Protein AF-A0A6L8GI55-F1 (afdb_monomer)

Nearest PDB structures (foldseek):
  6fg9-assembly1_A  TM=2.818E-01  e=1.098E-01  Mus musculus
  5a9h-assembly1_A-2  TM=5.889E-01  e=3.813E+00  Rattus norvegicus
  6d1p-assembly1_A  TM=5.858E-01  e=5.767E+00  Bacteroides uniformis str. 3978 T3 ii

Sequence (108 aa):
QETPPTLQPGPLSAEAPVNVPQIAAPVGFAGSISRRMQGLLHEGLSVTWTVWRGPADVAFEPARSQAEDGRAVTTATFTEPGEYVLRATASDRAARTTALLTVSVSAP

Secondary structure (DSSP, 8-state):
-PPPPP----TT----------------------HHHHTTS----EEEEEEEE-SS-EEEETSEEEPBTTB---EEEESS-EEEEEEEEEE-SS-EEEEEEEEEE---

Solvent-accessible surface area (backbone atoms only — not comparable to full-atom values): 7130 Å² total; per-residue (Å²): 134,85,80,81,82,81,88,75,84,60,102,74,72,75,77,75,84,86,82,72,85,80,84,86,79,87,85,89,77,94,64,87,62,51,77,81,50,50,72,74,68,56,80,50,45,28,33,38,59,43,69,75,45,51,87,61,77,59,52,49,56,52,42,62,21,66,43,55,98,89,40,66,69,62,46,79,47,76,88,63,60,42,62,30,32,34,35,41,39,38,32,56,83,85,55,73,51,77,48,79,45,82,46,79,40,74,73,134

Foldseek 3Di:
DDDDDDDDDPPPPPDDPPPDPDDDDDDDDPDPQPPVCVVVPQLFKKKAKAWPDDPDGKDWVVRMFTDDPNDGDIDIDDDDFAKTWMKIWIDSPVDIDIDIDIDGGDDD

pLDDT: mean 76.24, std 23.1, range [35.75, 98.44]

Mean predicted aligned error: 15.61 Å

Radius of gyration: 26.43 Å; Cα contacts (8 Å, |Δi|>4): 144; chains: 1; bounding box: 44×43×89 Å

Structure (mmCIF, N/CA/C/O backbone):
data_AF-A0A6L8GI55-F1
#
_entry.id   AF-A0A6L8GI55-F1
#
loop_
_atom_site.group_PDB
_atom_site.id
_atom_site.type_symbol
_atom_site.label_atom_id
_atom_site.label_alt_id
_atom_site.label_comp_id
_atom_site.label_asym_id
_atom_site.label_entity_id
_atom_site.label_seq_id
_atom_site.pdbx_PDB_ins_code
_atom_site.Cartn_x
_atom_site.Cartn_y
_atom_site.Cartn_z
_atom_site.occupancy
_atom_site.B_iso_or_equiv
_atom_site.auth_seq_id
_atom_site.auth_comp_id
_atom_site.auth_asym_id
_atom_site.auth_atom_id
_atom_site.pdbx_PDB_model_num
ATOM 1 N N . GLN A 1 1 ? -17.701 -23.643 -67.376 1.00 46.72 1 GLN A N 1
ATOM 2 C CA . GLN A 1 1 ? -17.149 -23.036 -66.149 1.00 46.72 1 GLN A CA 1
ATOM 3 C C . GLN A 1 1 ? -17.706 -21.626 -66.092 1.00 46.72 1 GLN A C 1
ATOM 5 O O . GLN A 1 1 ? -17.496 -20.888 -67.043 1.00 46.72 1 GLN A O 1
ATOM 10 N N . GLU A 1 2 ? -18.489 -21.312 -65.064 1.00 42.06 2 GLU A N 1
ATOM 11 C CA . GLU A 1 2 ? -19.093 -19.988 -64.857 1.00 42.06 2 GLU A CA 1
ATOM 12 C C . GLU A 1 2 ? -18.007 -19.003 -64.390 1.00 42.06 2 GLU A C 1
ATOM 14 O O . GLU A 1 2 ? -17.182 -19.352 -63.542 1.00 42.06 2 GLU A O 1
ATOM 19 N N . THR A 1 3 ? -17.978 -17.786 -64.933 1.00 47.81 3 THR A N 1
ATOM 20 C CA . THR A 1 3 ? -17.128 -16.701 -64.418 1.00 47.81 3 THR A CA 1
ATOM 21 C C . THR A 1 3 ? -17.781 -16.123 -63.152 1.00 47.81 3 THR A C 1
ATOM 23 O O . THR A 1 3 ? -18.968 -15.801 -63.203 1.00 47.81 3 THR A O 1
ATOM 26 N N . PRO A 1 4 ? -17.074 -15.981 -62.013 1.00 42.66 4 PRO A N 1
ATOM 27 C CA . PRO A 1 4 ? -17.663 -15.407 -60.801 1.00 42.66 4 PRO A CA 1
ATOM 28 C C . PRO A 1 4 ? -18.059 -13.935 -61.016 1.00 42.66 4 PRO A C 1
ATOM 30 O O . PRO A 1 4 ? -17.345 -13.226 -61.729 1.00 42.66 4 PRO A O 1
ATOM 33 N N . PRO A 1 5 ? -19.145 -13.435 -60.396 1.00 52.44 5 PRO A N 1
ATOM 34 C CA . PRO A 1 5 ? -19.525 -12.033 -60.518 1.00 52.44 5 PRO A CA 1
ATOM 35 C C . PRO A 1 5 ? -18.511 -11.121 -59.813 1.00 52.44 5 PRO A C 1
ATOM 37 O O . PRO A 1 5 ? -18.087 -11.383 -58.686 1.00 52.44 5 PRO A O 1
ATOM 40 N N . THR A 1 6 ? -18.153 -10.015 -60.464 1.00 62.16 6 THR A N 1
ATOM 41 C CA . THR A 1 6 ? -17.369 -8.935 -59.857 1.00 62.16 6 THR A CA 1
ATOM 42 C C . THR A 1 6 ? -18.232 -8.217 -58.815 1.00 62.16 6 THR A C 1
ATOM 44 O O . THR A 1 6 ? -19.296 -7.696 -59.147 1.00 62.16 6 THR A O 1
ATOM 47 N N . LEU A 1 7 ? -17.792 -8.167 -57.554 1.00 44.12 7 LEU A N 1
ATOM 48 C CA . LEU A 1 7 ? -18.427 -7.333 -56.530 1.00 44.12 7 LEU A CA 1
ATOM 49 C C . LEU A 1 7 ? -18.192 -5.859 -56.879 1.00 44.12 7 LEU A C 1
ATOM 51 O O . LEU A 1 7 ? -17.087 -5.348 -56.715 1.00 44.12 7 LEU A O 1
ATOM 55 N N . GLN A 1 8 ? -19.223 -5.179 -57.374 1.00 49.41 8 GLN A N 1
ATOM 56 C CA . GLN A 1 8 ? -19.183 -3.740 -57.613 1.00 49.41 8 GLN A CA 1
ATOM 57 C C . GLN A 1 8 ? -19.674 -3.017 -56.345 1.00 49.41 8 GLN A C 1
ATOM 59 O O . GLN A 1 8 ? -20.840 -3.184 -55.981 1.00 49.41 8 GLN A O 1
ATOM 64 N N . PRO A 1 9 ? -18.820 -2.259 -55.628 1.00 44.59 9 PRO A N 1
ATOM 65 C CA . PRO A 1 9 ? -19.252 -1.531 -54.439 1.00 44.59 9 PRO A CA 1
ATOM 66 C C . PRO A 1 9 ? -20.234 -0.421 -54.840 1.00 44.59 9 PRO A C 1
ATOM 68 O O . PRO A 1 9 ? -19.928 0.427 -55.678 1.00 44.59 9 PRO A O 1
ATOM 71 N N . GLY A 1 10 ? -21.442 -0.458 -54.273 1.00 45.53 10 GLY A N 1
ATOM 72 C CA . GLY A 1 10 ? -22.458 0.579 -54.462 1.00 45.53 10 GLY A CA 1
ATOM 73 C C . GLY A 1 10 ? -22.077 1.903 -53.779 1.00 45.53 10 GLY A C 1
ATOM 74 O O . GLY A 1 10 ? -21.199 1.917 -52.915 1.00 45.53 10 GLY A O 1
ATOM 75 N N . PRO A 1 11 ? -22.748 3.022 -54.113 1.00 51.19 11 PRO A N 1
ATOM 76 C CA . PRO A 1 11 ? -22.338 4.385 -53.744 1.00 51.19 11 PRO A CA 1
ATOM 77 C C . PRO A 1 11 ? -22.514 4.758 -52.256 1.00 51.19 11 PRO A C 1
ATOM 79 O O . PRO A 1 11 ? -22.593 5.934 -51.926 1.00 51.19 11 PRO A O 1
ATOM 82 N N . LEU A 1 12 ? -22.562 3.782 -51.348 1.00 46.31 12 LEU A N 1
ATOM 83 C CA . LEU A 1 12 ? -22.655 3.985 -49.899 1.00 46.31 12 LEU A CA 1
ATOM 84 C C . LEU A 1 12 ? -21.688 3.062 -49.132 1.00 46.31 12 LEU A C 1
ATOM 86 O O . LEU A 1 12 ? -22.013 2.579 -48.048 1.00 46.31 12 LEU A O 1
ATOM 90 N N . SER A 1 13 ? -20.496 2.796 -49.680 1.00 46.41 13 SER A N 1
ATOM 91 C CA . SER A 1 13 ? -19.392 2.260 -48.874 1.00 46.41 13 SER A CA 1
ATOM 92 C C . SER A 1 13 ? -19.023 3.300 -47.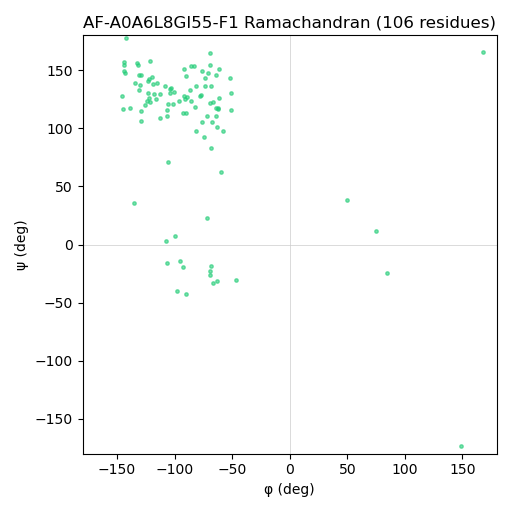821 1.00 46.41 13 SER A C 1
ATOM 94 O O . SER A 1 13 ? -18.370 4.292 -48.126 1.00 46.41 13 SER A O 1
ATOM 96 N N . ALA A 1 14 ? -19.488 3.082 -46.591 1.00 43.94 14 ALA A N 1
ATOM 97 C CA . ALA A 1 14 ? -19.099 3.862 -45.430 1.00 43.94 14 ALA A CA 1
ATOM 98 C C . ALA A 1 14 ? -17.567 3.924 -45.358 1.00 43.94 14 ALA A C 1
ATOM 100 O O . ALA A 1 14 ? -16.899 2.898 -45.220 1.00 43.94 14 ALA A O 1
ATOM 101 N N . GLU A 1 15 ? -17.021 5.127 -45.501 1.00 49.25 15 GLU A N 1
ATOM 102 C CA . GLU A 1 15 ? -15.600 5.385 -45.331 1.00 49.25 15 GLU A CA 1
ATOM 103 C C . GLU A 1 15 ? -15.260 5.080 -43.869 1.00 49.25 15 GLU A C 1
ATOM 105 O O . GLU A 1 15 ? -15.756 5.731 -42.947 1.00 49.25 15 GLU A O 1
ATOM 110 N N . ALA A 1 16 ? -14.502 4.007 -43.636 1.00 50.88 16 ALA A N 1
ATOM 111 C CA . ALA A 1 16 ? -14.058 3.672 -42.293 1.00 50.88 16 ALA A CA 1
ATOM 112 C C . ALA A 1 16 ? -13.185 4.834 -41.784 1.00 50.88 16 ALA A C 1
ATOM 114 O O . ALA A 1 16 ? -12.233 5.202 -42.476 1.00 50.88 16 ALA A O 1
ATOM 115 N N . PRO A 1 17 ? -13.465 5.431 -40.610 1.00 43.12 17 PRO A N 1
ATOM 116 C CA . PRO A 1 17 ? -12.628 6.507 -40.102 1.00 43.12 17 PRO A CA 1
ATOM 117 C C . PRO A 1 17 ? -11.215 5.969 -39.856 1.00 43.12 17 PRO A C 1
ATOM 119 O O . PRO A 1 17 ? -11.005 5.071 -39.037 1.00 43.12 17 PRO A O 1
ATOM 122 N N . VAL A 1 18 ? -10.238 6.509 -40.586 1.00 56.56 18 VAL A N 1
ATOM 123 C CA . VAL A 1 18 ? -8.827 6.155 -40.434 1.00 56.56 18 VAL A CA 1
ATOM 124 C C . VAL A 1 18 ? -8.295 6.800 -39.153 1.00 56.56 18 VAL A C 1
ATOM 126 O O . VAL A 1 18 ? -7.873 7.948 -39.132 1.00 56.56 18 VAL A O 1
ATOM 129 N N . ASN A 1 19 ? -8.348 6.073 -38.038 1.00 41.34 19 ASN A N 1
ATOM 130 C CA . ASN A 1 19 ? -7.725 6.511 -36.789 1.00 41.34 19 ASN A CA 1
ATOM 131 C C . ASN A 1 19 ? -6.448 5.707 -36.537 1.00 41.34 19 ASN A C 1
ATOM 133 O O . ASN A 1 19 ? -6.398 4.841 -35.664 1.00 41.34 19 ASN A O 1
ATOM 137 N N . VAL A 1 20 ? -5.420 5.973 -37.343 1.00 45.91 20 VAL A N 1
ATOM 138 C CA . VAL A 1 20 ? -4.069 5.461 -37.094 1.00 45.91 20 VAL A CA 1
ATOM 139 C C . VAL A 1 20 ? -3.321 6.532 -36.297 1.00 45.91 20 VAL A C 1
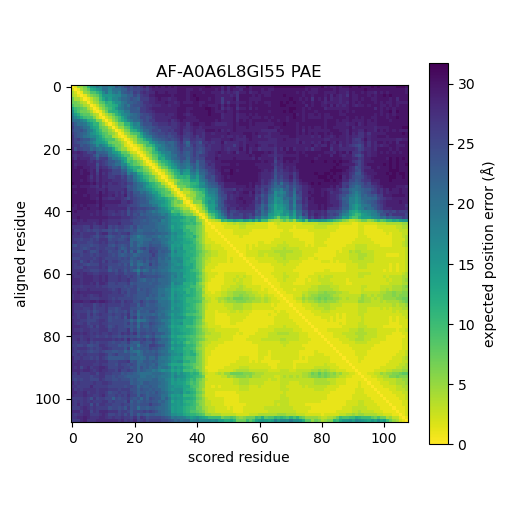ATOM 141 O O . VAL A 1 20 ? -3.075 7.608 -36.843 1.00 45.91 20 VAL A O 1
ATOM 144 N N . PRO A 1 21 ? -2.959 6.303 -35.022 1.00 35.75 21 PRO A N 1
ATOM 145 C CA . PRO A 1 21 ? -2.149 7.266 -34.290 1.00 35.75 21 PRO A CA 1
ATOM 146 C C . PRO A 1 21 ? -0.777 7.386 -34.964 1.00 35.75 21 PRO A C 1
ATOM 148 O O . PRO A 1 21 ? -0.024 6.418 -35.064 1.00 35.75 21 PRO A O 1
ATOM 151 N N . GLN A 1 22 ? -0.463 8.583 -35.457 1.00 46.66 22 GLN A N 1
ATOM 152 C CA . GLN A 1 22 ? 0.821 8.892 -36.074 1.00 46.66 22 GLN A CA 1
ATOM 153 C C . GLN A 1 22 ? 1.870 9.046 -34.964 1.00 46.66 22 GLN A C 1
ATOM 155 O O . GLN A 1 22 ? 1.881 10.049 -34.253 1.00 46.66 22 GLN A O 1
ATOM 160 N N . ILE A 1 23 ? 2.751 8.057 -34.792 1.00 43.44 23 ILE A N 1
ATOM 161 C CA . ILE A 1 23 ? 3.905 8.185 -33.892 1.00 43.44 23 ILE A CA 1
ATOM 162 C C . ILE A 1 23 ? 4.998 8.939 -34.653 1.00 43.44 23 ILE A C 1
ATOM 164 O O . ILE A 1 23 ? 5.725 8.356 -35.454 1.00 43.44 23 ILE A O 1
ATOM 168 N N . ALA A 1 24 ? 5.105 10.246 -34.424 1.00 40.16 24 ALA A N 1
ATOM 169 C CA . ALA A 1 24 ? 6.249 11.018 -34.883 1.00 40.16 24 ALA A CA 1
ATOM 170 C C . ALA A 1 24 ? 7.414 10.852 -33.895 1.00 40.16 24 ALA A C 1
ATOM 172 O O . ALA A 1 24 ? 7.326 11.256 -32.739 1.00 40.16 24 ALA A O 1
ATOM 173 N N . ALA A 1 25 ? 8.525 10.301 -34.366 1.00 42.47 25 ALA A N 1
ATOM 174 C CA . ALA A 1 25 ? 9.848 10.490 -33.777 1.00 42.47 25 ALA A CA 1
ATOM 175 C C . ALA A 1 25 ? 10.872 10.529 -34.928 1.00 42.47 25 ALA A C 1
ATOM 177 O O . ALA A 1 25 ? 10.584 9.935 -35.971 1.00 42.47 25 ALA A O 1
ATOM 178 N N . PRO A 1 26 ? 12.074 11.125 -34.787 1.00 52.31 26 PRO A N 1
ATOM 179 C CA . PRO A 1 26 ? 12.632 11.872 -33.649 1.00 52.31 26 PRO A CA 1
ATOM 180 C C . PRO A 1 26 ? 13.297 13.216 -34.055 1.00 52.31 26 PRO A C 1
ATOM 182 O O . PRO A 1 26 ? 13.833 13.337 -35.151 1.00 52.31 26 PRO A O 1
ATOM 185 N N . VAL A 1 27 ? 13.402 14.198 -33.149 1.00 38.94 27 VAL A N 1
ATOM 186 C CA . VAL A 1 27 ? 14.477 15.216 -33.217 1.00 38.94 27 VAL A CA 1
ATOM 187 C C . VAL A 1 27 ? 15.022 15.480 -31.813 1.00 38.94 27 VAL A C 1
ATOM 189 O O . VAL A 1 27 ? 14.287 15.856 -30.905 1.00 38.94 27 VAL A O 1
ATOM 192 N N . GLY A 1 28 ? 16.305 15.182 -31.611 1.00 50.09 28 GLY A N 1
ATOM 193 C CA . GLY A 1 28 ? 16.965 15.256 -30.312 1.00 50.09 28 GLY A CA 1
ATOM 194 C C . GLY A 1 28 ? 17.492 16.646 -29.973 1.00 50.09 28 GLY A C 1
ATOM 195 O O . GLY A 1 28 ? 17.876 17.394 -30.860 1.00 50.09 28 GLY A O 1
ATOM 196 N N . PHE A 1 29 ? 17.604 16.929 -28.677 1.00 44.34 29 PHE A N 1
ATOM 197 C CA . PHE A 1 29 ? 18.635 17.801 -28.120 1.00 44.34 29 PHE A CA 1
ATOM 198 C C . PHE A 1 29 ? 19.037 17.245 -26.754 1.00 44.34 29 PHE A C 1
ATOM 200 O O . PHE A 1 29 ? 18.234 17.180 -25.824 1.00 44.34 29 PHE A O 1
ATOM 207 N N . ALA A 1 30 ? 20.298 16.831 -26.646 1.00 51.44 30 ALA A N 1
ATOM 208 C CA . ALA A 1 30 ? 20.958 16.553 -25.382 1.00 51.44 30 ALA A CA 1
ATOM 209 C C . ALA A 1 30 ? 21.150 17.879 -24.628 1.00 51.44 30 ALA A C 1
ATOM 211 O O . ALA A 1 30 ? 22.191 18.522 -24.719 1.00 51.44 30 ALA A O 1
ATOM 212 N N . GLY A 1 31 ? 20.115 18.322 -23.919 1.00 46.41 31 GLY A N 1
ATOM 213 C CA . GLY A 1 31 ? 20.243 19.329 -22.876 1.00 46.41 31 GLY A CA 1
ATOM 214 C C . GLY A 1 31 ? 20.533 18.607 -21.572 1.00 46.41 31 GLY A C 1
ATOM 215 O O . GLY A 1 31 ? 19.802 17.688 -21.209 1.00 46.41 31 GLY A O 1
ATOM 216 N N . SER A 1 32 ? 21.590 18.990 -20.860 1.00 60.31 32 SER A N 1
ATOM 217 C CA . SER A 1 32 ? 21.783 18.567 -19.476 1.00 60.31 32 SER A CA 1
ATOM 218 C C . SER A 1 32 ? 20.569 19.030 -18.677 1.00 60.31 32 SER A C 1
ATOM 220 O O . SER A 1 32 ? 20.463 20.200 -18.300 1.00 60.31 32 SER A O 1
ATOM 222 N N . ILE A 1 33 ? 19.615 18.127 -18.478 1.00 51.84 33 ILE A N 1
ATOM 223 C CA . ILE A 1 33 ? 18.454 18.390 -17.648 1.00 51.84 33 ILE A CA 1
ATOM 224 C C . ILE A 1 33 ? 19.032 18.633 -16.261 1.00 51.84 33 ILE A C 1
ATOM 226 O O . ILE A 1 33 ? 19.743 17.788 -15.720 1.00 51.84 33 ILE A O 1
ATOM 230 N N . SER A 1 34 ? 18.833 19.832 -15.719 1.00 55.56 34 SER A N 1
ATOM 231 C CA . SER A 1 34 ? 19.234 20.110 -14.343 1.00 55.56 34 SER A CA 1
ATOM 232 C C . SER A 1 34 ? 18.626 19.020 -13.451 1.00 55.56 34 SER A C 1
ATOM 234 O O . SER A 1 34 ? 17.501 18.594 -13.709 1.00 55.56 34 SER A O 1
ATOM 236 N N . ARG A 1 35 ? 19.325 18.550 -12.403 1.00 58.88 35 ARG A N 1
ATOM 237 C CA . ARG A 1 35 ? 18.797 17.507 -11.486 1.00 58.88 35 ARG A CA 1
ATOM 238 C C . ARG A 1 35 ? 17.351 17.779 -11.038 1.00 58.88 35 ARG A C 1
ATOM 240 O O . ARG A 1 35 ? 16.573 16.856 -10.841 1.00 58.88 35 ARG A O 1
ATOM 247 N N . ARG A 1 36 ? 16.982 19.062 -10.957 1.00 54.88 36 ARG A N 1
ATOM 248 C CA . ARG A 1 36 ? 15.636 19.560 -10.651 1.00 54.88 36 ARG A CA 1
ATOM 249 C C . ARG A 1 36 ? 14.578 19.252 -11.723 1.00 54.88 36 ARG A C 1
ATOM 251 O O . ARG A 1 36 ? 13.427 19.048 -11.371 1.00 54.88 36 ARG A O 1
ATOM 258 N N . MET A 1 37 ? 14.944 19.221 -13.004 1.00 48.66 37 MET A N 1
ATOM 259 C CA . MET A 1 37 ? 14.065 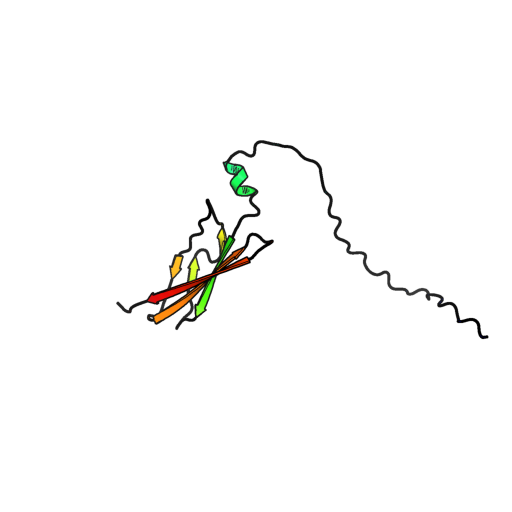18.832 -14.116 1.00 48.66 37 MET A CA 1
ATOM 260 C C . MET A 1 37 ? 14.161 17.342 -14.476 1.00 48.66 37 MET A C 1
ATOM 262 O O . MET A 1 37 ? 13.235 16.801 -15.069 1.00 48.66 37 MET A O 1
ATOM 266 N N . GLN A 1 38 ? 15.232 16.651 -14.081 1.00 52.69 38 GLN A N 1
ATOM 267 C CA . GLN A 1 38 ? 15.339 15.195 -14.226 1.00 52.69 38 GLN A CA 1
ATOM 268 C C . GLN A 1 38 ? 14.281 14.446 -13.401 1.00 52.69 38 GLN A C 1
ATOM 270 O O . GLN A 1 38 ? 13.777 13.429 -13.858 1.00 52.69 38 GLN A O 1
ATOM 275 N N . GLY A 1 39 ? 13.857 14.979 -12.249 1.00 47.28 39 GLY A N 1
ATOM 276 C CA . GLY A 1 39 ? 12.698 14.459 -11.506 1.00 47.28 39 GLY A CA 1
ATOM 277 C C . GLY A 1 39 ? 11.346 14.672 -12.206 1.00 47.28 39 GLY A C 1
ATOM 278 O O . GLY A 1 39 ? 10.389 13.973 -11.903 1.00 47.28 39 GLY A O 1
ATOM 279 N N . LEU A 1 40 ? 11.258 15.592 -13.174 1.00 50.75 40 LEU A N 1
ATOM 280 C CA . LEU A 1 40 ? 10.004 15.958 -13.852 1.00 50.75 40 LEU A CA 1
ATOM 281 C C . LEU A 1 40 ? 9.778 15.206 -15.175 1.00 50.75 40 LEU A C 1
ATOM 283 O O . LEU A 1 40 ? 8.669 15.223 -15.699 1.00 50.75 40 LEU A O 1
ATOM 287 N N . LEU A 1 41 ? 10.814 14.551 -15.712 1.00 50.84 41 LEU A N 1
ATOM 288 C CA . LEU A 1 41 ? 10.767 13.783 -16.965 1.00 50.84 41 LEU A CA 1
ATOM 289 C C . LEU A 1 41 ? 10.823 12.267 -16.751 1.00 50.84 41 LEU A C 1
ATOM 291 O O . LEU A 1 41 ? 10.853 11.515 -17.724 1.00 50.84 41 LEU A O 1
ATOM 295 N N . HIS A 1 42 ? 10.844 11.792 -15.504 1.00 52.44 42 HIS A N 1
ATOM 296 C CA . HIS A 1 42 ? 10.752 10.361 -15.275 1.00 52.44 42 HIS A CA 1
ATOM 297 C C . HIS A 1 42 ? 9.331 9.900 -15.586 1.00 52.44 42 HIS A C 1
ATOM 299 O O . HIS A 1 42 ? 8.383 10.127 -14.832 1.00 52.44 42 HIS A O 1
ATOM 305 N N . GLU A 1 43 ? 9.211 9.145 -16.673 1.00 59.84 43 GLU A N 1
ATOM 306 C CA . GLU A 1 43 ? 8.235 8.073 -16.812 1.00 59.84 43 GLU A CA 1
ATOM 307 C C . GLU A 1 43 ? 8.477 7.024 -15.704 1.00 59.84 43 GLU A C 1
ATOM 309 O O . GLU A 1 43 ? 8.871 5.893 -15.950 1.00 59.84 43 GLU A O 1
ATOM 314 N N . GLY A 1 44 ? 8.326 7.442 -14.447 1.00 76.88 44 GLY A N 1
ATOM 315 C CA . GLY A 1 44 ? 8.949 6.804 -13.299 1.00 76.88 44 GLY A CA 1
ATOM 316 C C . GLY A 1 44 ? 8.178 5.606 -12.774 1.00 76.88 44 GLY A C 1
ATOM 317 O O . GLY A 1 44 ? 6.949 5.519 -12.888 1.00 76.88 44 GLY A O 1
ATOM 318 N N . LEU A 1 45 ? 8.929 4.705 -12.142 1.00 90.56 45 LEU A N 1
ATOM 319 C CA . LEU A 1 45 ? 8.394 3.642 -11.309 1.00 90.56 45 LEU A CA 1
ATOM 320 C C . LEU A 1 45 ? 7.423 4.241 -10.282 1.00 90.56 45 LEU A C 1
ATOM 322 O O . LEU A 1 45 ? 7.727 5.206 -9.586 1.00 90.56 45 LEU A O 1
ATOM 326 N N . SER A 1 46 ? 6.237 3.657 -10.191 1.00 93.75 46 SER A N 1
ATOM 327 C CA . SER A 1 46 ? 5.179 4.097 -9.282 1.00 93.75 46 SER A CA 1
ATOM 328 C C . SER A 1 46 ? 4.634 2.914 -8.509 1.00 93.75 46 SER A C 1
ATOM 330 O O . SER A 1 46 ? 4.546 1.816 -9.057 1.00 93.75 46 SER A O 1
ATOM 332 N N . VAL A 1 47 ? 4.239 3.134 -7.260 1.00 96.62 47 VAL A N 1
ATOM 333 C CA . VAL A 1 47 ? 3.648 2.110 -6.399 1.00 96.62 47 VAL A CA 1
ATOM 334 C C . VAL A 1 47 ? 2.220 2.504 -6.067 1.00 96.62 47 VAL A C 1
ATOM 336 O O . VAL A 1 47 ? 1.969 3.607 -5.594 1.00 96.62 47 VAL A O 1
ATOM 339 N N . THR A 1 48 ? 1.273 1.610 -6.346 1.00 97.69 48 THR A N 1
ATOM 340 C CA . THR A 1 48 ? -0.134 1.764 -5.949 1.00 97.69 48 THR A CA 1
ATOM 341 C C . THR A 1 48 ? -0.423 0.855 -4.763 1.00 97.69 48 THR A C 1
ATOM 343 O O . THR A 1 48 ? -0.096 -0.335 -4.812 1.00 97.69 48 THR A O 1
ATOM 346 N N . TRP A 1 49 ? -1.035 1.414 -3.725 1.00 97.94 49 TRP A N 1
ATOM 347 C CA . TRP A 1 49 ? -1.342 0.739 -2.469 1.00 97.94 49 TRP A CA 1
ATOM 348 C C . TRP A 1 49 ? -2.827 0.397 -2.400 1.00 97.94 49 TRP A C 1
ATOM 350 O O . TRP A 1 49 ? -3.680 1.211 -2.743 1.00 97.94 49 TRP A O 1
ATOM 360 N N . THR A 1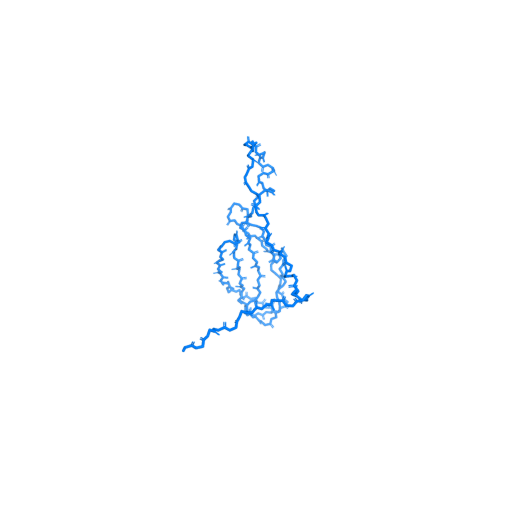 50 ? -3.135 -0.830 -1.992 1.00 97.62 50 THR A N 1
ATOM 361 C CA . THR A 1 50 ? -4.511 -1.315 -1.828 1.00 97.62 50 THR A CA 1
ATOM 362 C C . THR A 1 50 ? -4.595 -2.229 -0.616 1.00 97.62 50 THR A C 1
ATOM 364 O O . THR A 1 50 ? -3.643 -2.955 -0.333 1.00 97.62 50 THR A O 1
ATOM 367 N N . VAL A 1 51 ? -5.730 -2.244 0.078 1.00 97.94 51 VAL A N 1
ATOM 368 C CA . VAL A 1 51 ? -6.057 -3.340 0.996 1.00 97.94 51 VAL A CA 1
ATOM 369 C C . VAL A 1 51 ? -6.542 -4.534 0.167 1.00 97.94 51 VAL A C 1
ATOM 371 O O . VAL A 1 51 ? -7.378 -4.388 -0.721 1.00 97.94 51 VAL A O 1
ATOM 374 N N . TRP A 1 52 ? -5.953 -5.709 0.386 1.00 97.25 52 TRP A N 1
ATOM 375 C CA . TRP A 1 52 ? -6.318 -6.959 -0.291 1.00 97.25 52 TRP A CA 1
ATOM 376 C C . TRP A 1 52 ? -7.247 -7.815 0.568 1.00 97.25 52 TRP A C 1
ATOM 378 O O . TRP A 1 52 ? -8.185 -8.422 0.053 1.00 97.25 52 TRP A O 1
ATOM 388 N N . ARG A 1 53 ? -6.982 -7.865 1.878 1.00 97.19 53 ARG A N 1
ATOM 389 C CA . ARG A 1 53 ? -7.838 -8.486 2.897 1.00 97.19 53 ARG A CA 1
ATOM 390 C C . ARG A 1 53 ? -7.763 -7.666 4.180 1.00 97.19 53 ARG A C 1
ATOM 392 O O . ARG A 1 53 ? -6.717 -7.091 4.464 1.00 97.19 53 ARG A O 1
ATOM 399 N N . GLY A 1 54 ? 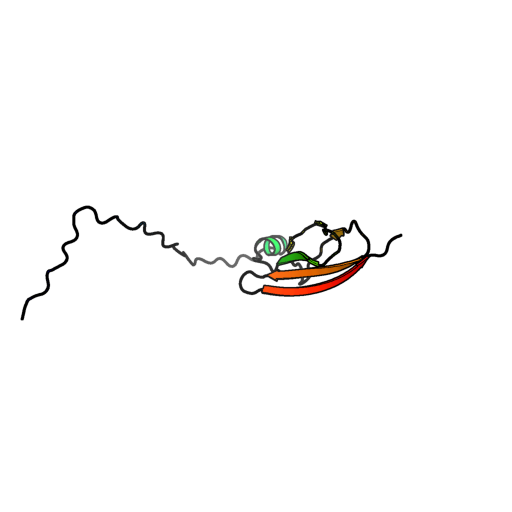-8.836 -7.655 4.953 1.00 96.88 54 GLY A N 1
ATOM 400 C CA . GLY A 1 54 ? -8.875 -7.012 6.259 1.00 96.88 54 GLY A CA 1
ATOM 401 C C . GLY A 1 54 ? -10.304 -6.905 6.784 1.00 96.88 54 GLY A C 1
ATOM 402 O O . GLY A 1 54 ? -11.241 -7.114 6.010 1.00 96.88 54 GLY A O 1
ATOM 403 N N 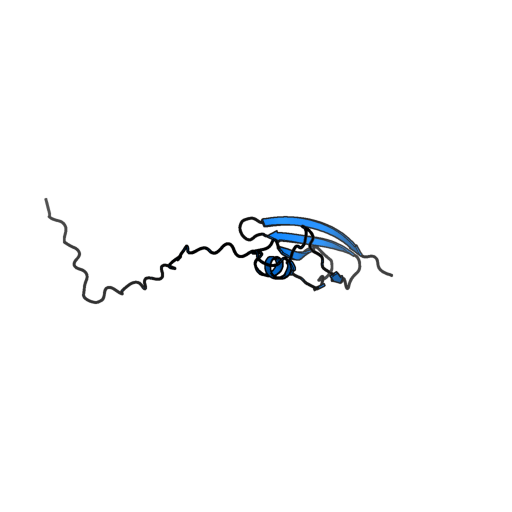. PRO A 1 55 ? -10.473 -6.608 8.079 1.00 96.19 55 PRO A N 1
ATOM 404 C CA . PRO A 1 55 ? -11.787 -6.404 8.688 1.00 96.19 55 PRO A CA 1
ATOM 405 C C . PRO A 1 55 ? -12.480 -5.115 8.215 1.00 96.19 55 PRO A C 1
ATOM 407 O O . PRO A 1 55 ? -13.704 -5.079 8.160 1.00 96.19 55 PRO A O 1
ATOM 410 N N . ALA A 1 56 ? -11.715 -4.101 7.796 1.00 96.12 56 ALA A N 1
ATOM 411 C CA . ALA A 1 56 ? -12.232 -2.828 7.293 1.00 96.12 56 ALA A CA 1
ATOM 412 C C . ALA A 1 56 ? -11.397 -2.285 6.118 1.00 96.12 56 ALA A C 1
ATOM 414 O O . ALA A 1 56 ? -10.371 -2.862 5.743 1.00 96.12 56 ALA A O 1
ATOM 415 N N . ASP A 1 57 ? -11.818 -1.153 5.554 1.00 95.81 57 ASP A N 1
ATOM 416 C CA . ASP A 1 57 ? -11.022 -0.412 4.574 1.00 95.81 57 ASP A CA 1
ATOM 417 C C . ASP A 1 57 ? -9.781 0.232 5.217 1.00 95.81 57 ASP A C 1
ATOM 419 O O . ASP A 1 57 ? -9.747 0.533 6.412 1.00 95.81 57 ASP A O 1
ATOM 423 N N . VAL A 1 58 ? -8.746 0.458 4.401 1.00 98.00 58 VAL A N 1
ATOM 424 C CA . VAL A 1 58 ? -7.504 1.140 4.800 1.00 98.00 58 VAL A CA 1
ATOM 425 C C . VAL A 1 58 ? -7.315 2.361 3.914 1.00 98.00 58 VAL A C 1
ATOM 427 O O . VAL A 1 58 ? -7.244 2.239 2.689 1.00 98.00 58 VAL A O 1
ATOM 430 N N . ALA A 1 59 ? -7.217 3.537 4.531 1.00 98.00 59 ALA A N 1
ATOM 431 C CA . ALA A 1 59 ? -6.927 4.771 3.813 1.00 98.00 59 ALA A CA 1
ATOM 432 C C . ALA A 1 59 ? -5.418 4.896 3.570 1.00 98.00 59 ALA A C 1
ATOM 434 O O . ALA A 1 59 ? -4.626 4.640 4.475 1.00 98.00 59 ALA A O 1
ATOM 435 N N . PHE A 1 60 ? -5.033 5.305 2.360 1.00 98.12 60 PHE A N 1
ATOM 436 C CA . PHE A 1 60 ? -3.640 5.503 1.966 1.00 98.12 60 PHE A CA 1
ATOM 437 C C . PHE A 1 60 ? -3.413 6.932 1.485 1.00 98.12 60 PHE A C 1
ATOM 439 O O . PHE A 1 60 ? -4.071 7.365 0.540 1.00 98.12 60 PHE A O 1
ATOM 446 N N . GLU A 1 61 ? -2.436 7.622 2.072 1.00 95.69 61 GLU A N 1
ATOM 447 C CA . GLU A 1 61 ? -2.070 8.989 1.696 1.00 95.69 61 GLU A CA 1
ATOM 448 C C . GLU A 1 61 ? -0.548 9.097 1.452 1.00 95.69 61 GLU A C 1
ATOM 450 O O . GLU A 1 61 ? 0.237 9.040 2.408 1.00 95.69 61 GLU A O 1
ATOM 455 N N . PRO A 1 62 ? -0.100 9.212 0.184 1.00 95.69 62 PRO A N 1
ATOM 456 C CA . PRO A 1 62 ? -0.890 9.056 -1.043 1.00 95.69 62 PRO A CA 1
ATOM 457 C C . PRO A 1 62 ? -1.191 7.577 -1.357 1.00 95.69 62 PRO A C 1
ATOM 459 O O . PRO A 1 62 ? -0.368 6.693 -1.109 1.00 95.69 62 PRO A O 1
ATOM 462 N N . ALA A 1 63 ? -2.329 7.291 -1.998 1.00 90.88 63 ALA A N 1
ATOM 463 C CA . ALA A 1 63 ? -2.669 5.937 -2.470 1.00 90.88 63 ALA A CA 1
ATOM 464 C C . ALA A 1 63 ? -1.786 5.452 -3.636 1.00 90.88 63 ALA A C 1
ATOM 466 O O . ALA A 1 63 ? -1.626 4.249 -3.865 1.00 90.88 63 ALA A O 1
ATOM 467 N N . ARG A 1 64 ? -1.180 6.390 -4.370 1.00 94.50 64 ARG A N 1
ATOM 468 C CA . ARG A 1 64 ? -0.189 6.125 -5.413 1.00 94.50 64 ARG A CA 1
ATOM 469 C C . ARG A 1 64 ? 1.039 6.994 -5.176 1.00 94.50 64 ARG A C 1
ATOM 471 O O . ARG A 1 64 ? 0.968 8.211 -5.307 1.00 94.50 64 ARG A O 1
ATOM 478 N N . SER A 1 65 ? 2.161 6.356 -4.882 1.00 92.50 65 SER A N 1
ATOM 479 C CA . SER A 1 65 ? 3.436 7.015 -4.601 1.00 92.50 65 SER A CA 1
ATOM 480 C C . SER A 1 65 ? 4.356 6.898 -5.815 1.00 92.50 65 SER A C 1
ATOM 482 O O . SER A 1 65 ? 4.482 5.819 -6.400 1.00 92.50 65 SER A O 1
ATOM 484 N N . GLN A 1 66 ? 5.016 7.987 -6.2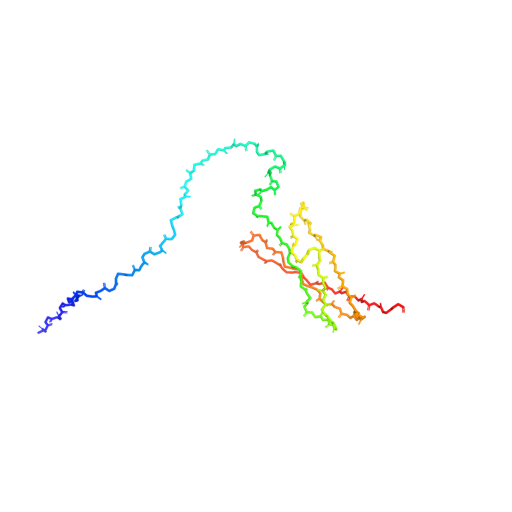03 1.00 91.94 66 GLN A N 1
ATOM 485 C CA . GLN A 1 66 ? 6.148 7.895 -7.128 1.00 91.94 66 GLN A CA 1
ATOM 486 C C . GLN A 1 66 ? 7.350 7.319 -6.377 1.00 91.94 66 GLN A C 1
ATOM 488 O O . GLN A 1 66 ? 7.508 7.577 -5.183 1.00 91.94 66 GLN A O 1
ATOM 493 N N . ALA A 1 67 ? 8.150 6.493 -7.048 1.00 89.19 67 ALA A N 1
ATOM 494 C CA . ALA A 1 67 ? 9.374 5.985 -6.458 1.00 89.19 67 ALA A CA 1
ATOM 495 C C . ALA A 1 67 ? 10.513 6.986 -6.685 1.00 89.19 67 ALA A C 1
ATOM 497 O O . ALA A 1 67 ? 10.841 7.302 -7.827 1.00 89.19 67 ALA A O 1
ATOM 498 N N . GLU A 1 68 ? 11.140 7.431 -5.603 1.00 86.38 68 GLU A N 1
ATOM 499 C CA . GLU A 1 68 ? 12.360 8.238 -5.617 1.00 86.38 68 GLU A CA 1
ATOM 500 C C . GLU A 1 68 ? 13.495 7.398 -5.027 1.00 86.38 68 GLU A C 1
ATOM 502 O O . GLU A 1 68 ? 13.321 6.746 -3.996 1.00 86.38 68 GLU A O 1
ATOM 507 N N . ASP A 1 69 ? 14.632 7.324 -5.725 1.00 85.50 69 ASP A N 1
ATOM 508 C CA . ASP A 1 69 ? 15.785 6.494 -5.337 1.00 85.50 69 ASP A CA 1
ATOM 509 C C . ASP A 1 69 ? 15.413 5.031 -5.002 1.00 85.50 69 ASP A C 1
ATOM 511 O O . ASP A 1 69 ? 15.925 4.413 -4.065 1.00 85.50 69 ASP A O 1
ATOM 515 N N . GLY A 1 70 ? 14.471 4.468 -5.772 1.00 84.25 70 GLY A N 1
ATOM 516 C CA . GLY A 1 70 ? 13.983 3.096 -5.604 1.00 84.25 70 GLY A CA 1
ATOM 517 C C . GLY A 1 70 ? 13.048 2.889 -4.406 1.00 84.25 70 GLY A C 1
ATOM 518 O O . GLY A 1 70 ? 12.757 1.745 -4.057 1.00 84.25 70 GLY A O 1
ATOM 519 N N . ARG A 1 71 ? 12.568 3.963 -3.767 1.00 88.88 71 ARG A N 1
ATOM 520 C CA . ARG A 1 71 ? 11.694 3.908 -2.590 1.00 88.88 71 ARG A CA 1
ATOM 521 C C . ARG A 1 71 ? 10.391 4.650 -2.831 1.00 88.88 71 ARG A C 1
ATOM 523 O O . ARG A 1 71 ? 10.373 5.726 -3.410 1.00 88.88 71 ARG A O 1
ATOM 530 N N . ALA A 1 72 ? 9.303 4.086 -2.327 1.00 90.75 72 ALA A N 1
ATOM 531 C CA . ALA A 1 72 ? 7.978 4.685 -2.352 1.00 90.75 72 ALA A CA 1
ATOM 532 C C . ALA A 1 72 ? 7.380 4.612 -0.945 1.00 90.75 72 ALA A C 1
ATOM 534 O O . ALA A 1 72 ? 7.434 3.557 -0.311 1.00 9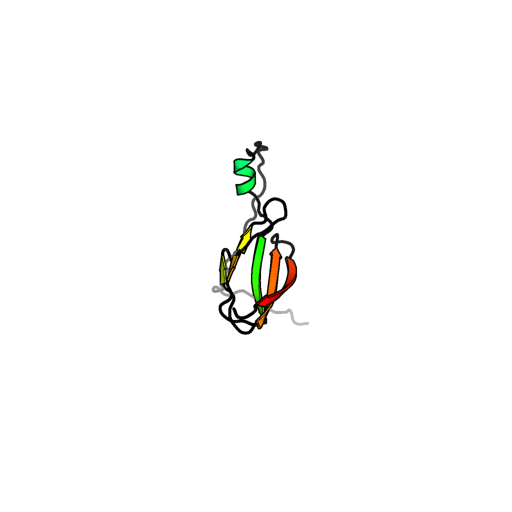0.75 72 ALA A O 1
ATOM 535 N N . VAL A 1 73 ? 6.823 5.722 -0.460 1.00 93.69 73 VAL A N 1
ATOM 536 C CA . VAL A 1 73 ? 6.285 5.843 0.904 1.00 93.69 73 VAL A CA 1
ATOM 537 C C . VAL A 1 73 ? 4.812 6.241 0.844 1.00 93.69 73 VAL A C 1
ATOM 539 O O . VAL A 1 73 ? 4.406 7.017 -0.023 1.00 93.69 73 VAL A O 1
ATOM 542 N N . THR A 1 74 ? 4.013 5.691 1.753 1.00 96.31 74 THR A N 1
ATOM 543 C CA . THR A 1 74 ? 2.610 6.053 1.974 1.00 96.31 74 THR A CA 1
ATOM 544 C C . THR A 1 74 ? 2.297 5.972 3.464 1.00 96.31 74 THR A C 1
ATOM 546 O O . THR A 1 74 ? 2.941 5.210 4.190 1.00 96.31 74 THR A O 1
ATOM 549 N N . THR A 1 75 ? 1.305 6.733 3.914 1.00 98.00 75 THR A N 1
ATOM 550 C CA . THR A 1 75 ? 0.705 6.561 5.239 1.00 98.00 75 THR A CA 1
ATOM 551 C C . THR A 1 75 ? -0.542 5.701 5.106 1.00 98.00 75 THR A C 1
ATOM 553 O O . THR A 1 75 ? -1.444 6.067 4.359 1.00 98.00 75 THR A O 1
ATOM 556 N N . ALA A 1 76 ? -0.602 4.586 5.836 1.00 97.81 76 ALA A N 1
ATOM 557 C CA . ALA A 1 76 ? -1.791 3.742 5.939 1.00 97.81 76 ALA A CA 1
ATOM 558 C C . ALA A 1 76 ? -2.530 4.024 7.257 1.00 97.81 76 ALA A C 1
ATOM 560 O O . ALA A 1 76 ? -1.909 4.036 8.321 1.00 97.81 76 ALA A O 1
ATOM 561 N N . THR A 1 77 ? -3.842 4.242 7.203 1.00 98.19 77 THR A N 1
ATOM 562 C CA . THR A 1 77 ? -4.688 4.477 8.383 1.00 98.19 77 THR A CA 1
ATOM 563 C C . THR A 1 77 ? -5.742 3.383 8.510 1.00 98.19 77 THR A C 1
ATOM 565 O O . THR A 1 77 ? -6.460 3.096 7.552 1.00 98.19 77 THR A O 1
ATOM 568 N N . PHE A 1 78 ? -5.831 2.800 9.706 1.00 97.50 78 PHE A N 1
ATOM 569 C CA . PHE A 1 78 ? -6.720 1.691 10.055 1.00 97.50 78 PHE A CA 1
ATOM 570 C C . PHE A 1 78 ? -7.741 2.157 11.093 1.00 97.50 78 PHE A C 1
ATOM 572 O O . PHE A 1 78 ? -7.382 2.881 12.022 1.00 97.50 78 PHE A O 1
ATOM 579 N N . THR A 1 79 ? -8.997 1.736 10.950 1.00 96.88 79 THR A N 1
ATOM 580 C CA . THR A 1 79 ? -10.088 2.104 11.870 1.00 96.88 79 THR A CA 1
ATOM 581 C C . THR A 1 79 ? -10.521 0.966 12.788 1.00 96.88 79 THR A C 1
ATOM 583 O O . THR A 1 79 ? -11.192 1.223 13.783 1.00 96.88 79 THR A O 1
ATOM 586 N N . GLU A 1 80 ? -10.141 -0.275 12.479 1.00 97.06 80 GLU A N 1
ATOM 587 C CA . GLU A 1 80 ? -10.514 -1.460 13.250 1.00 97.06 80 GLU A CA 1
ATOM 588 C C . GLU A 1 80 ? -9.281 -2.312 13.585 1.00 97.06 80 GLU A C 1
ATOM 590 O O . GLU A 1 80 ? -8.335 -2.377 12.793 1.00 97.06 80 GLU A O 1
ATOM 595 N N . PRO A 1 81 ? -9.253 -2.968 14.758 1.00 98.00 81 PRO A N 1
ATOM 596 C CA . PRO A 1 81 ? -8.223 -3.947 15.068 1.00 98.00 81 PRO A CA 1
ATOM 597 C C . PRO A 1 81 ? -8.418 -5.227 14.242 1.00 98.00 81 PRO A C 1
ATOM 599 O O . PRO A 1 81 ? -9.541 -5.648 13.968 1.00 98.00 81 PRO A O 1
ATOM 602 N N . GLY A 1 82 ? -7.318 -5.885 13.886 1.00 97.44 82 GLY A N 1
ATOM 603 C CA . GLY A 1 82 ? -7.319 -7.162 13.179 1.00 97.44 82 GLY A CA 1
ATOM 604 C C . GLY A 1 82 ? -6.123 -7.349 12.249 1.00 97.44 82 GLY A C 1
ATOM 605 O O . GLY A 1 82 ? -5.186 -6.548 12.230 1.00 97.44 82 GLY A O 1
ATOM 606 N N . GLU A 1 83 ? -6.154 -8.439 11.483 1.00 98.12 83 GLU A N 1
ATOM 607 C CA . GLU A 1 83 ? -5.131 -8.755 10.488 1.00 98.12 83 GLU A CA 1
ATOM 608 C C . GLU A 1 83 ? -5.522 -8.197 9.116 1.00 98.12 83 GLU A C 1
ATOM 610 O O . GLU A 1 83 ? -6.610 -8.461 8.599 1.00 98.12 83 GLU A O 1
ATOM 615 N N . TYR A 1 84 ? -4.603 -7.454 8.508 1.00 98.12 84 TYR A N 1
ATOM 616 C CA . TYR A 1 84 ? -4.742 -6.878 7.181 1.00 98.12 84 TYR A CA 1
ATOM 617 C C . TYR A 1 84 ? -3.660 -7.424 6.259 1.00 98.12 84 TYR A C 1
ATOM 619 O O . TYR A 1 84 ? -2.488 -7.492 6.623 1.00 98.12 84 TYR A O 1
ATOM 627 N N . VAL A 1 85 ? -4.037 -7.737 5.023 1.00 98.44 85 VAL A N 1
ATOM 628 C CA . VAL A 1 85 ? -3.095 -7.970 3.929 1.00 98.44 85 VAL A CA 1
ATOM 629 C C . VAL A 1 85 ? -3.167 -6.767 3.008 1.00 98.44 85 VAL A C 1
ATOM 631 O O . VAL A 1 85 ? -4.169 -6.561 2.324 1.00 98.44 85 VAL A O 1
ATOM 634 N N . LEU A 1 86 ? -2.108 -5.969 2.977 1.00 98.25 86 LEU A N 1
ATOM 635 C CA . LEU A 1 86 ? -1.955 -4.862 2.043 1.00 98.25 86 LEU A CA 1
ATOM 636 C C . LEU A 1 86 ? -1.229 -5.348 0.791 1.00 98.25 86 LEU A C 1
ATOM 638 O O . LEU A 1 86 ? -0.408 -6.262 0.840 1.00 98.25 86 LEU A O 1
ATOM 642 N N . ARG A 1 87 ? -1.515 -4.719 -0.343 1.00 98.31 87 ARG A N 1
ATOM 643 C CA . ARG A 1 87 ? -0.910 -5.028 -1.633 1.00 98.31 87 ARG A CA 1
ATOM 644 C C . ARG A 1 87 ? -0.303 -3.776 -2.246 1.00 98.31 87 ARG A C 1
ATOM 646 O O . ARG A 1 87 ? -1.019 -2.821 -2.551 1.00 98.31 87 ARG A O 1
ATOM 653 N N . ALA A 1 88 ? 1.001 -3.839 -2.486 1.00 97.69 88 ALA A N 1
ATOM 654 C CA . ALA A 1 88 ? 1.781 -2.833 -3.191 1.00 97.69 88 ALA A CA 1
ATOM 655 C C . ALA A 1 88 ? 2.024 -3.301 -4.629 1.00 97.69 88 ALA A C 1
ATOM 657 O O . ALA A 1 88 ? 2.602 -4.365 -4.844 1.00 97.69 88 ALA A O 1
ATOM 658 N N . THR A 1 89 ? 1.582 -2.528 -5.620 1.00 97.81 89 THR A N 1
ATOM 659 C CA . THR A 1 89 ? 1.826 -2.826 -7.041 1.00 97.81 89 THR A CA 1
ATOM 660 C C . THR A 1 89 ? 2.752 -1.780 -7.632 1.00 97.81 89 THR A C 1
ATOM 662 O O . THR A 1 89 ? 2.346 -0.633 -7.824 1.00 97.81 89 THR A O 1
ATOM 665 N N . ALA A 1 90 ? 3.982 -2.188 -7.919 1.00 96.25 90 ALA A N 1
ATOM 666 C CA . ALA A 1 90 ? 4.994 -1.382 -8.577 1.00 96.25 90 ALA A CA 1
ATOM 667 C C . ALA A 1 90 ? 4.850 -1.500 -10.102 1.00 96.25 90 ALA A C 1
ATOM 669 O O . ALA A 1 90 ? 4.690 -2.600 -10.627 1.00 96.25 90 ALA A O 1
ATOM 670 N N . SER A 1 91 ? 4.880 -0.373 -10.812 1.00 93.81 91 SER A N 1
ATOM 671 C CA . SER A 1 91 ? 4.710 -0.303 -12.265 1.00 93.81 91 SER A CA 1
ATOM 672 C C . SER A 1 91 ? 5.570 0.809 -12.857 1.00 93.81 91 SER A C 1
ATOM 674 O O . SER A 1 91 ? 5.431 1.966 -12.455 1.00 93.81 91 SER A O 1
ATOM 676 N N . ASP A 1 92 ? 6.374 0.471 -13.863 1.00 90.19 92 ASP A N 1
ATOM 677 C CA . ASP A 1 92 ? 7.102 1.406 -14.742 1.00 90.19 92 ASP A CA 1
ATOM 678 C C . ASP A 1 92 ? 6.393 1.608 -16.102 1.00 90.19 92 ASP A C 1
ATOM 680 O O . ASP A 1 92 ? 6.905 2.287 -16.982 1.00 90.19 92 ASP A O 1
ATOM 684 N N . ARG A 1 93 ? 5.175 1.054 -16.237 1.00 85.25 93 ARG A N 1
ATOM 685 C CA . ARG A 1 93 ? 4.286 1.013 -17.422 1.00 85.25 93 ARG A CA 1
ATOM 686 C C . ARG A 1 93 ? 4.576 -0.118 -18.407 1.00 85.25 93 ARG A C 1
ATOM 688 O O . ARG A 1 93 ? 3.635 -0.534 -19.078 1.00 85.25 93 ARG A O 1
ATOM 695 N N . ALA A 1 94 ? 5.793 -0.646 -18.453 1.00 90.00 94 ALA A N 1
ATOM 696 C CA . ALA A 1 94 ? 6.126 -1.813 -19.269 1.00 90.00 94 ALA A CA 1
ATOM 697 C C . ALA A 1 94 ? 5.931 -3.115 -18.481 1.00 90.00 94 ALA A C 1
ATOM 699 O O . ALA A 1 94 ? 5.353 -4.081 -18.979 1.00 90.00 94 ALA A O 1
ATOM 700 N N . ALA A 1 95 ? 6.362 -3.113 -17.224 1.00 90.56 95 ALA A N 1
ATOM 701 C CA . ALA A 1 95 ? 6.270 -4.222 -16.300 1.00 90.56 95 ALA A CA 1
ATOM 702 C C . ALA A 1 95 ? 5.482 -3.829 -15.047 1.00 90.56 95 ALA A C 1
ATOM 704 O O . ALA A 1 95 ? 5.333 -2.658 -14.681 1.00 90.56 95 ALA A O 1
ATOM 705 N N . ARG A 1 96 ? 4.960 -4.855 -14.374 1.00 94.75 96 ARG A N 1
ATOM 706 C CA . ARG A 1 96 ? 4.325 -4.731 -13.065 1.00 94.75 96 ARG A CA 1
ATOM 707 C C . ARG A 1 96 ? 4.833 -5.833 -12.158 1.00 94.75 96 ARG A C 1
ATOM 709 O O . ARG A 1 96 ? 4.939 -6.978 -12.586 1.00 94.75 96 ARG A O 1
ATOM 716 N N . THR A 1 97 ? 5.096 -5.488 -10.907 1.00 96.25 97 THR A N 1
ATOM 717 C CA . THR A 1 97 ? 5.361 -6.464 -9.851 1.00 96.25 97 THR A CA 1
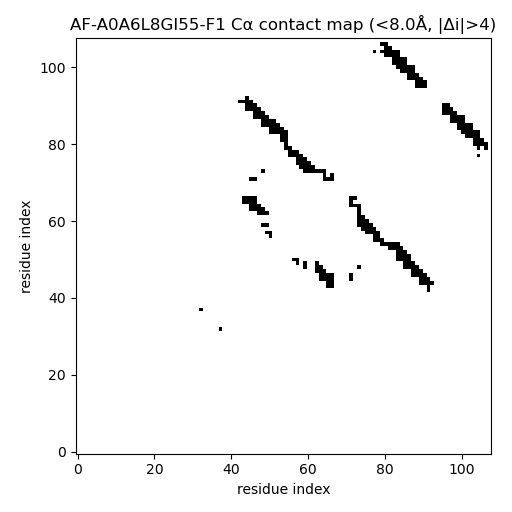ATOM 718 C C . THR A 1 97 ? 4.532 -6.141 -8.618 1.00 96.25 97 THR A C 1
ATOM 720 O O . THR A 1 97 ? 4.122 -4.995 -8.409 1.00 96.25 97 THR A O 1
ATOM 723 N N . THR A 1 98 ? 4.258 -7.154 -7.806 1.00 97.25 98 THR A N 1
ATOM 724 C CA . THR A 1 98 ? 3.366 -7.042 -6.654 1.00 97.25 98 THR A CA 1
ATOM 725 C C . THR A 1 98 ? 4.029 -7.607 -5.408 1.00 97.25 98 THR A C 1
ATOM 727 O O . THR A 1 98 ? 4.617 -8.683 -5.450 1.00 97.25 98 THR A O 1
ATOM 730 N N . ALA A 1 99 ? 3.871 -6.900 -4.291 1.00 96.94 99 ALA A N 1
ATOM 731 C CA . ALA A 1 99 ? 4.216 -7.373 -2.958 1.00 96.94 99 ALA A CA 1
ATOM 732 C C . ALA A 1 99 ? 2.970 -7.392 -2.063 1.00 96.94 99 ALA A C 1
ATOM 734 O O . ALA A 1 99 ? 2.107 -6.515 -2.167 1.00 96.94 99 ALA A O 1
ATOM 735 N N . LEU A 1 100 ? 2.891 -8.391 -1.184 1.00 97.56 100 LEU A N 1
ATOM 736 C CA . LEU A 1 100 ? 1.872 -8.502 -0.142 1.00 97.56 100 LEU A CA 1
ATOM 737 C C . LEU A 1 100 ? 2.518 -8.244 1.222 1.00 97.56 100 LEU A C 1
ATOM 739 O O . LEU A 1 100 ? 3.609 -8.745 1.485 1.00 97.56 100 LEU A O 1
ATOM 743 N N . LEU A 1 101 ? 1.851 -7.463 2.069 1.00 97.00 101 LEU A N 1
ATOM 744 C CA . LEU A 1 101 ? 2.304 -7.105 3.409 1.00 97.00 101 LEU A CA 1
ATOM 745 C C . LEU A 1 101 ? 1.227 -7.496 4.418 1.00 97.00 101 LEU A C 1
ATOM 747 O O . LEU A 1 101 ? 0.100 -7.019 4.309 1.00 97.00 101 LEU A O 1
ATOM 751 N N . THR A 1 102 ? 1.572 -8.319 5.404 1.00 97.56 102 THR A N 1
ATOM 752 C CA . THR A 1 102 ? 0.674 -8.633 6.523 1.00 97.56 102 THR A CA 1
ATOM 753 C C . THR A 1 102 ? 0.916 -7.650 7.664 1.00 97.56 102 THR A C 1
ATOM 755 O O . THR A 1 102 ? 2.046 -7.499 8.125 1.00 97.56 102 THR A O 1
ATOM 758 N N . VAL A 1 103 ? -0.144 -6.983 8.116 1.00 97.31 103 VAL A N 1
ATOM 759 C CA . VAL A 1 103 ? -0.132 -6.005 9.210 1.00 97.31 103 VAL A CA 1
ATOM 760 C C . VAL A 1 103 ? -1.128 -6.456 10.272 1.00 97.31 103 VAL A C 1
ATOM 762 O O . VAL A 1 103 ? -2.276 -6.749 9.952 1.00 97.31 103 VAL A O 1
ATOM 765 N N . SER A 1 104 ? -0.696 -6.497 11.531 1.00 97.50 104 SER A N 1
ATOM 766 C CA . SER A 1 104 ? -1.569 -6.773 12.675 1.00 97.50 104 SER A CA 1
ATOM 767 C C . SER A 1 104 ? -1.814 -5.481 13.447 1.00 97.50 104 SER A C 1
ATOM 769 O O . SER A 1 104 ? -0.862 -4.841 13.897 1.00 97.50 104 SER A O 1
ATOM 771 N N . VAL A 1 105 ? -3.080 -5.087 13.568 1.00 97.94 105 VAL A N 1
ATOM 772 C CA . VAL A 1 105 ? -3.523 -3.901 14.306 1.00 97.94 105 VAL A CA 1
ATOM 773 C C . VAL A 1 105 ? -4.181 -4.365 15.598 1.00 97.94 105 VAL A C 1
ATOM 775 O O . VAL A 1 105 ? -5.211 -5.036 15.577 1.00 97.94 105 VAL A O 1
ATOM 778 N N . SER A 1 106 ? -3.587 -4.024 16.735 1.00 95.44 106 SER A N 1
ATOM 779 C CA . SER A 1 106 ? -4.130 -4.328 18.059 1.00 95.44 106 SER A CA 1
ATOM 780 C C . SER A 1 106 ? -5.036 -3.206 18.560 1.00 95.44 106 SER A C 1
ATOM 782 O O . SER A 1 106 ? -4.773 -2.029 18.312 1.00 95.44 106 SER A O 1
ATOM 784 N N . ALA A 1 107 ? -6.086 -3.578 19.294 1.00 88.56 107 ALA A N 1
ATOM 785 C CA . ALA A 1 107 ? -6.866 -2.624 20.074 1.00 88.56 107 ALA A CA 1
ATOM 786 C C . ALA A 1 107 ? -5.970 -1.949 21.140 1.00 88.56 107 ALA A C 1
ATOM 788 O O . ALA A 1 107 ? -4.986 -2.569 21.560 1.00 88.56 107 ALA A O 1
ATOM 789 N N . PRO A 1 108 ? -6.272 -0.698 21.534 1.00 78.88 108 PRO A N 1
ATOM 790 C CA . PRO A 1 108 ? -5.539 0.007 22.585 1.00 78.88 108 PRO A CA 1
ATOM 791 C C . PRO A 1 108 ? -5.631 -0.680 23.953 1.00 78.88 108 PRO A C 1
ATOM 793 O O . PRO A 1 108 ? -6.634 -1.388 24.207 1.00 78.88 108 PRO A O 1
#